Protein AF-A0A8S3K8H7-F1 (afdb_monomer)

Radius of gyration: 20.05 Å; Cα contacts (8 Å, |Δi|>4): 184; chains: 1; bounding box: 38×60×52 Å

Solvent-accessible surface area (backbone atoms only — not comparable to full-atom values): 9088 Å² total; per-residue (Å²): 144,65,73,69,67,63,49,56,52,50,54,51,53,50,53,49,53,54,49,52,50,54,52,52,62,71,64,54,84,55,54,82,46,14,46,51,23,46,69,62,49,38,53,50,51,27,68,75,68,73,47,83,70,39,85,84,47,22,41,79,43,45,68,61,54,65,68,51,78,27,66,84,44,58,74,55,45,56,36,58,87,76,27,78,61,26,45,52,53,49,32,67,32,56,28,37,42,36,38,38,69,45,51,66,70,36,54,86,43,74,90,50,72,61,20,55,54,52,42,49,54,38,38,42,26,44,66,74,68,62,29,60,66,54,27,42,49,53,41,51,52,60,51,71,69,33,64,62,49,60,72,32,42,84,38,82,68,29,36,47,42,69,70,32,104

pLDDT: mean 73.66, std 14.07, range [46.38, 94.25]

Mean predicted aligned error: 11.42 Å

Secondary structure (DSSP, 8-state):
--HHHHHHHHHHHHHHHHHHHHHHHHHSPPPTTBGGGHHHHHHHHHHHHSS--STTTEEEE-SS-HHHHTTTS-HHHHSTTTSHHHHHHHHHSB-EEEEHHHHHHSTTSSS-HHHHHHHHHHHHHHHTS--HHHHHHHHHHHHHT-HHHHHHTTSHHHHHHHH--

Sequence (165 aa):
MIAGRQKEKRDLENDEVTKDENKKRNARPKKEGTYGNKYGEKRRLEQEHGITVSGQTHEFEHPIPWATLTADADPALKIRRKSGVGEELEAISPAYAETKSSHKEHSGTGPSARVVQYRKELEVALKEDKSPGNAFQISLVEYAQKPNFIDTAHTPVGRVASDSY

Structure (mmCIF, N/CA/C/O backbone):
data_AF-A0A8S3K8H7-F1
#
_entry.id   AF-A0A8S3K8H7-F1
#
loop_
_atom_site.group_PDB
_atom_site.id
_atom_site.type_symbol
_atom_site.label_atom_id
_atom_site.label_alt_id
_atom_site.label_comp_id
_atom_site.label_asym_id
_atom_site.label_entity_id
_atom_site.label_seq_id
_atom_site.pdbx_PDB_ins_code
_atom_site.Cartn_x
_atom_site.Cartn_y
_atom_site.Cartn_z
_atom_site.occupancy
_atom_site.B_iso_or_equiv
_atom_site.auth_seq_id
_atom_site.auth_comp_id
_atom_site.auth_asym_id
_atom_site.auth_atom_id
_atom_site.pdbx_PDB_model_num
ATOM 1 N N . MET A 1 1 ? 5.063 45.377 -35.570 1.00 49.22 1 MET A N 1
ATOM 2 C CA . MET A 1 1 ? 4.599 44.831 -34.272 1.00 49.22 1 MET A CA 1
ATOM 3 C C . MET A 1 1 ? 3.671 43.629 -34.501 1.00 49.22 1 MET A C 1
ATOM 5 O O . MET A 1 1 ? 2.462 43.792 -34.448 1.00 49.22 1 MET A O 1
ATOM 9 N N . ILE A 1 2 ? 4.194 42.438 -34.827 1.00 53.09 2 ILE A N 1
ATOM 10 C CA . ILE A 1 2 ? 3.353 41.243 -35.120 1.00 53.09 2 ILE A CA 1
ATOM 11 C C . ILE A 1 2 ? 3.771 40.010 -34.287 1.00 53.09 2 ILE A C 1
ATOM 13 O O . ILE A 1 2 ? 2.938 39.160 -33.987 1.00 53.09 2 ILE A O 1
ATOM 17 N N . ALA A 1 3 ? 5.016 39.949 -33.800 1.00 52.19 3 ALA A N 1
ATOM 18 C CA . ALA A 1 3 ? 5.550 38.779 -33.092 1.00 52.19 3 ALA A CA 1
ATOM 19 C C . ALA A 1 3 ? 4.928 38.501 -31.702 1.00 52.19 3 ALA A C 1
ATOM 21 O O . ALA A 1 3 ? 4.879 37.349 -31.282 1.00 52.19 3 ALA A O 1
ATOM 22 N N . GLY A 1 4 ? 4.415 39.520 -30.997 1.00 49.38 4 GLY A N 1
ATOM 23 C CA . GLY A 1 4 ? 3.831 39.345 -29.654 1.00 49.38 4 GLY A CA 1
ATOM 24 C C . GLY A 1 4 ? 2.502 38.577 -29.650 1.00 49.38 4 GLY A C 1
ATOM 25 O O . GLY A 1 4 ? 2.283 37.717 -28.805 1.00 49.38 4 GLY A O 1
ATOM 26 N N . ARG A 1 5 ? 1.654 38.804 -30.664 1.00 49.50 5 ARG A N 1
ATOM 27 C CA . ARG A 1 5 ? 0.283 38.260 -30.734 1.00 49.50 5 ARG A CA 1
ATOM 28 C C . ARG A 1 5 ? 0.219 36.761 -31.050 1.00 49.50 5 ARG A C 1
ATOM 30 O O . ARG A 1 5 ? -0.758 36.104 -30.710 1.00 49.50 5 ARG A O 1
ATOM 37 N N . GLN A 1 6 ? 1.242 36.215 -31.712 1.00 48.78 6 GLN A N 1
ATOM 38 C CA . GLN A 1 6 ? 1.337 34.779 -32.012 1.00 48.78 6 GLN A CA 1
ATOM 39 C C . GLN A 1 6 ? 1.915 33.957 -30.855 1.00 48.78 6 GLN A C 1
ATOM 41 O O . GLN A 1 6 ? 1.747 32.740 -30.834 1.00 48.78 6 GLN A O 1
ATOM 46 N N . LYS A 1 7 ? 2.633 34.583 -29.917 1.00 52.16 7 LYS A N 1
ATOM 47 C CA . LYS A 1 7 ? 3.124 33.899 -28.716 1.00 52.16 7 LYS A CA 1
ATOM 48 C C . LYS A 1 7 ? 1.989 33.739 -27.702 1.00 52.16 7 LYS A C 1
ATOM 50 O O . LYS A 1 7 ? 1.688 32.626 -27.306 1.00 52.16 7 LYS A O 1
ATOM 55 N N . GLU A 1 8 ? 1.256 34.822 -27.458 1.00 51.94 8 GLU A N 1
ATOM 56 C CA . GLU A 1 8 ? 0.110 34.863 -26.541 1.00 51.94 8 GLU A CA 1
ATOM 57 C C . GLU A 1 8 ? -1.011 33.880 -26.927 1.00 51.94 8 GLU A C 1
ATOM 59 O O . GLU A 1 8 ? -1.554 33.191 -26.071 1.00 51.94 8 GLU A O 1
ATOM 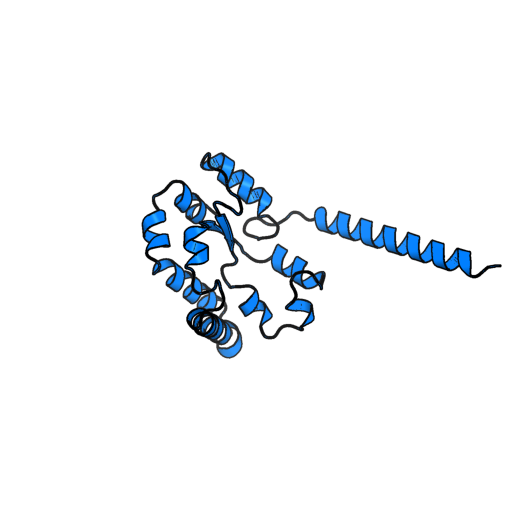64 N N . LYS A 1 9 ? -1.314 33.740 -28.228 1.00 56.09 9 LYS A N 1
ATOM 65 C CA . LYS A 1 9 ? -2.282 32.736 -28.703 1.00 56.09 9 LYS A CA 1
ATOM 66 C C . LYS A 1 9 ? -1.812 31.295 -28.492 1.00 56.09 9 LYS A C 1
ATOM 68 O O . LYS A 1 9 ? -2.621 30.474 -28.092 1.00 56.09 9 LYS A O 1
ATOM 73 N N . ARG A 1 10 ? -0.529 30.995 -28.728 1.00 53.47 10 ARG A N 1
ATOM 74 C CA . ARG A 1 10 ? 0.028 29.645 -28.517 1.00 53.47 10 ARG A CA 1
ATOM 75 C C . ARG A 1 10 ? 0.077 29.270 -27.039 1.00 53.47 10 ARG A C 1
ATOM 77 O O . ARG A 1 10 ? -0.164 28.118 -26.705 1.00 53.47 10 ARG A O 1
ATOM 84 N N . ASP A 1 11 ? 0.368 30.232 -26.170 1.00 50.31 11 ASP A N 1
ATOM 85 C CA . ASP A 1 11 ? 0.415 30.003 -24.726 1.00 50.31 11 ASP A CA 1
ATOM 86 C C . ASP A 1 11 ? -1.001 29.747 -24.166 1.00 50.31 11 ASP A C 1
ATOM 88 O O . ASP A 1 11 ? -1.189 28.816 -23.388 1.00 50.31 11 ASP A O 1
ATOM 92 N N . LEU A 1 12 ? -2.019 30.476 -24.646 1.00 52.06 12 LEU A N 1
ATOM 93 C CA . LEU A 1 12 ? -3.429 30.247 -24.289 1.00 52.06 12 LEU A CA 1
ATOM 94 C C . LEU A 1 12 ? -3.982 28.916 -24.827 1.00 52.06 12 LEU A C 1
ATOM 96 O O . LEU A 1 12 ? -4.714 28.223 -24.126 1.00 52.06 12 LEU A O 1
ATOM 100 N N . GLU A 1 13 ? -3.619 28.545 -26.055 1.00 50.56 13 GLU A N 1
ATOM 101 C CA . GLU A 1 13 ? -4.054 27.295 -26.691 1.00 50.56 13 GLU A CA 1
ATOM 102 C C . GLU A 1 13 ? -3.412 26.071 -26.006 1.00 50.56 13 GLU A C 1
ATOM 104 O O . GLU A 1 13 ? -4.083 25.070 -25.764 1.00 50.56 13 GLU A O 1
ATOM 109 N N . ASN A 1 14 ? -2.149 26.175 -25.572 1.00 49.62 14 ASN A N 1
ATOM 110 C CA . ASN A 1 14 ? -1.488 25.145 -24.759 1.00 49.62 14 ASN A CA 1
ATOM 111 C C . ASN A 1 14 ? -2.093 25.017 -23.345 1.00 49.62 14 ASN A C 1
ATOM 113 O O . ASN A 1 14 ? -2.203 23.904 -22.822 1.00 49.62 14 ASN A O 1
ATOM 117 N N . ASP A 1 15 ? -2.513 26.127 -22.731 1.00 50.47 15 ASP A N 1
ATOM 118 C CA . ASP A 1 15 ? -3.181 26.136 -21.421 1.00 50.47 15 ASP A CA 1
ATOM 119 C C . ASP A 1 15 ? -4.594 25.528 -21.471 1.00 50.47 15 ASP A C 1
ATOM 121 O O . ASP A 1 15 ? -5.029 24.876 -20.518 1.00 50.47 15 ASP A O 1
ATOM 125 N N . GLU A 1 16 ? -5.335 25.717 -22.565 1.00 51.22 16 GLU A N 1
ATOM 126 C CA . GLU A 1 16 ? -6.651 25.091 -22.741 1.00 51.22 16 GLU A CA 1
ATOM 127 C C . GLU A 1 16 ? -6.540 23.592 -23.035 1.00 51.22 16 GLU A C 1
ATOM 129 O O . GLU A 1 16 ? -7.250 22.801 -22.409 1.00 51.22 16 GLU A O 1
ATOM 134 N N . VAL A 1 17 ? -5.601 23.175 -23.893 1.00 53.38 17 VAL A N 1
ATOM 135 C CA . VAL A 1 17 ? -5.356 21.752 -24.192 1.00 53.38 17 VAL A CA 1
ATOM 136 C C . VAL A 1 17 ? -4.945 20.983 -22.929 1.00 53.38 17 VAL A C 1
ATOM 138 O O . VAL A 1 17 ? -5.496 19.917 -22.646 1.00 53.38 17 VAL A O 1
ATOM 141 N N . THR A 1 18 ? -4.051 21.540 -22.107 1.00 54.78 18 THR A N 1
ATOM 142 C CA . THR A 1 18 ? -3.623 20.902 -20.846 1.00 54.78 18 THR A CA 1
ATOM 143 C C . THR A 1 18 ? -4.730 20.849 -19.788 1.00 54.78 18 THR A C 1
ATOM 145 O O . THR A 1 18 ? -4.816 19.876 -19.030 1.00 54.78 18 THR A O 1
ATOM 148 N N . LYS A 1 19 ? -5.625 21.845 -19.734 1.00 51.38 19 LYS A N 1
ATOM 149 C CA . LYS A 1 19 ? -6.803 21.815 -18.848 1.00 51.38 19 LYS A CA 1
ATOM 150 C C . LYS A 1 19 ? -7.810 20.751 -19.265 1.00 51.38 19 LYS A C 1
ATOM 152 O O . LYS A 1 19 ? -8.321 20.042 -18.397 1.00 51.38 19 LYS A O 1
ATOM 157 N N . ASP A 1 20 ? -8.082 20.615 -20.558 1.00 52.12 20 ASP A N 1
ATOM 158 C CA . ASP A 1 20 ? -9.066 19.656 -21.063 1.00 52.12 20 ASP A CA 1
ATOM 159 C C . ASP A 1 20 ? -8.566 18.206 -20.971 1.00 52.12 20 ASP A C 1
ATOM 161 O O . ASP A 1 20 ? -9.338 17.302 -20.636 1.00 52.12 20 ASP A O 1
ATOM 165 N N . GLU A 1 21 ? -7.264 17.966 -21.153 1.00 51.50 21 GLU A N 1
ATOM 166 C CA . GLU A 1 21 ? -6.654 16.662 -20.869 1.00 51.50 21 GLU A CA 1
ATOM 167 C C . GLU A 1 21 ? -6.699 16.308 -19.379 1.00 51.50 21 GLU A C 1
ATOM 169 O O . GLU A 1 21 ? -7.085 15.190 -19.030 1.00 51.50 21 GLU A O 1
ATOM 174 N N . ASN A 1 22 ? -6.404 17.254 -18.482 1.00 49.97 22 ASN A N 1
ATOM 175 C CA . ASN A 1 22 ? -6.552 17.040 -17.038 1.00 49.97 22 ASN A CA 1
ATOM 176 C C . ASN A 1 22 ? -8.010 16.778 -16.634 1.00 49.97 22 ASN A C 1
ATOM 178 O O . ASN A 1 22 ? -8.290 15.930 -15.781 1.00 49.97 22 ASN A O 1
ATOM 182 N N . LYS A 1 23 ? -8.965 17.455 -17.277 1.00 46.38 23 LYS A N 1
ATOM 183 C CA . LYS A 1 23 ? -10.399 17.243 -17.060 1.00 46.38 23 LYS A CA 1
ATOM 184 C C . LYS A 1 23 ? -10.847 15.864 -17.558 1.00 46.38 23 LYS A C 1
ATOM 186 O O . LYS A 1 23 ? -11.590 15.183 -16.854 1.00 46.38 23 LYS A O 1
ATOM 191 N N . LYS A 1 24 ? -10.340 15.402 -18.707 1.00 50.22 24 LYS A N 1
ATOM 192 C CA . LYS A 1 24 ? -10.576 14.045 -19.239 1.00 50.22 24 LYS A CA 1
ATOM 193 C C . LYS A 1 24 ? -9.903 12.947 -18.407 1.00 50.22 24 LYS A C 1
ATOM 195 O O . LYS A 1 24 ? -10.512 11.898 -18.212 1.00 50.22 24 LYS A O 1
ATOM 200 N N . ARG A 1 25 ? -8.699 13.176 -17.866 1.00 51.38 25 ARG A N 1
ATOM 201 C CA . ARG A 1 25 ? -8.033 12.269 -16.906 1.00 51.38 25 ARG A CA 1
ATOM 202 C C . ARG A 1 25 ? -8.864 12.090 -15.635 1.00 51.38 25 ARG A C 1
ATOM 204 O O . ARG A 1 25 ? -9.061 10.963 -15.193 1.00 51.38 25 ARG A O 1
ATOM 211 N N . ASN A 1 26 ? -9.429 13.178 -15.108 1.00 50.59 26 ASN A N 1
ATOM 212 C CA . ASN A 1 26 ? -10.328 13.143 -13.950 1.00 50.59 26 ASN A CA 1
ATOM 213 C C . ASN A 1 26 ? -11.708 12.524 -14.241 1.00 50.59 26 ASN A C 1
ATOM 215 O O . ASN A 1 26 ? -12.403 12.142 -13.302 1.00 50.59 26 ASN A O 1
ATOM 219 N N . ALA A 1 27 ? -12.103 12.414 -15.513 1.00 49.28 27 ALA A N 1
ATOM 220 C CA . ALA A 1 27 ? -13.387 11.854 -15.932 1.00 49.28 27 ALA A CA 1
ATOM 221 C C . ALA A 1 27 ? -13.362 10.335 -16.185 1.00 49.28 27 ALA A C 1
ATOM 223 O O . ALA A 1 27 ? -14.426 9.731 -16.319 1.00 49.28 27 ALA A O 1
ATOM 224 N N . ARG A 1 28 ? -12.184 9.693 -16.264 1.00 56.41 28 ARG A N 1
ATOM 225 C CA . ARG A 1 28 ? -12.117 8.230 -16.410 1.00 56.41 28 ARG A CA 1
ATOM 226 C C . ARG A 1 28 ? -12.591 7.565 -15.110 1.00 56.41 28 ARG A C 1
ATOM 228 O O . ARG A 1 28 ? -12.061 7.899 -14.047 1.00 56.41 28 ARG A O 1
ATOM 235 N N . PRO A 1 29 ? -13.547 6.616 -15.168 1.00 56.88 29 PRO A N 1
ATOM 236 C CA . PRO A 1 29 ? -13.937 5.847 -13.997 1.00 56.88 29 PRO A CA 1
ATOM 237 C C . PRO A 1 29 ? -12.706 5.129 -13.446 1.00 56.88 29 PRO A C 1
ATOM 239 O O . PRO A 1 29 ? -12.033 4.380 -14.156 1.00 56.88 29 PRO A O 1
ATOM 242 N N . LYS A 1 30 ? -12.384 5.397 -12.184 1.00 76.50 30 LYS A N 1
ATOM 243 C CA . LYS A 1 30 ? -11.281 4.743 -11.486 1.00 76.50 30 LYS A CA 1
ATOM 244 C C . LYS A 1 30 ? -11.752 3.355 -11.072 1.00 76.50 30 LYS A C 1
ATOM 246 O O . LYS A 1 30 ? -12.763 3.235 -10.387 1.00 76.50 30 LYS A O 1
ATOM 251 N N . LYS A 1 31 ? -11.049 2.323 -11.537 1.00 84.94 31 LYS A N 1
ATOM 252 C CA . LYS A 1 31 ? -11.405 0.924 -11.293 1.00 84.94 31 LYS A CA 1
ATOM 253 C C . LYS A 1 31 ? -11.312 0.607 -9.793 1.00 84.94 31 LYS A C 1
ATOM 255 O O . LYS A 1 31 ? -10.406 1.077 -9.111 1.00 84.94 31 LYS A O 1
ATOM 260 N N . GLU A 1 32 ? -12.258 -0.166 -9.272 1.00 88.12 32 GLU A N 1
ATOM 261 C CA . GLU A 1 32 ? -12.174 -0.725 -7.915 1.00 88.12 32 GLU A CA 1
ATOM 262 C C . GLU A 1 32 ? -10.916 -1.591 -7.756 1.00 88.12 32 GLU A C 1
ATOM 264 O O . GLU A 1 32 ? -10.415 -2.155 -8.733 1.00 88.12 32 GLU A O 1
ATOM 269 N N . GLY A 1 33 ? -10.361 -1.628 -6.545 1.00 85.25 33 GLY A N 1
ATOM 270 C CA . GLY A 1 33 ? -9.095 -2.306 -6.264 1.00 85.25 33 GLY A CA 1
ATOM 271 C C . GLY A 1 33 ? -7.836 -1.535 -6.662 1.00 85.25 33 GLY A C 1
ATOM 272 O O . GLY A 1 33 ? -6.739 -2.016 -6.398 1.00 85.25 33 GLY A O 1
ATOM 273 N N . THR A 1 34 ? -7.937 -0.362 -7.305 1.00 89.62 34 THR A N 1
ATOM 274 C CA . THR A 1 34 ? -6.754 0.415 -7.720 1.00 89.62 34 THR A CA 1
ATOM 275 C C . THR A 1 34 ? -6.532 1.665 -6.880 1.00 89.62 34 THR A C 1
ATOM 277 O O . THR A 1 34 ? -7.469 2.299 -6.385 1.00 89.62 34 THR A O 1
ATOM 280 N N . TYR A 1 35 ? -5.273 2.100 -6.799 1.00 88.31 35 TYR A N 1
ATOM 281 C CA . TYR A 1 35 ? -4.883 3.309 -6.069 1.00 88.31 35 TYR A CA 1
ATOM 282 C C . TYR A 1 35 ? -5.604 4.567 -6.569 1.00 88.31 35 TYR A C 1
ATOM 284 O O . TYR A 1 35 ? -5.929 5.472 -5.796 1.00 88.31 35 TYR A O 1
ATOM 292 N N . GLY A 1 36 ? -5.920 4.624 -7.866 1.00 87.75 36 GLY A N 1
ATOM 293 C CA . GLY A 1 36 ? -6.710 5.697 -8.458 1.00 87.75 36 GLY A CA 1
ATOM 294 C C . GLY A 1 36 ? -8.057 5.880 -7.755 1.00 87.75 36 GLY A C 1
ATOM 295 O O . GLY A 1 36 ? -8.480 7.026 -7.568 1.00 87.75 36 GLY A O 1
ATOM 296 N N . ASN A 1 37 ? -8.685 4.787 -7.306 1.00 90.81 37 ASN A N 1
ATOM 297 C CA . ASN A 1 37 ? -9.962 4.770 -6.590 1.00 90.81 37 ASN A CA 1
ATOM 298 C C . ASN A 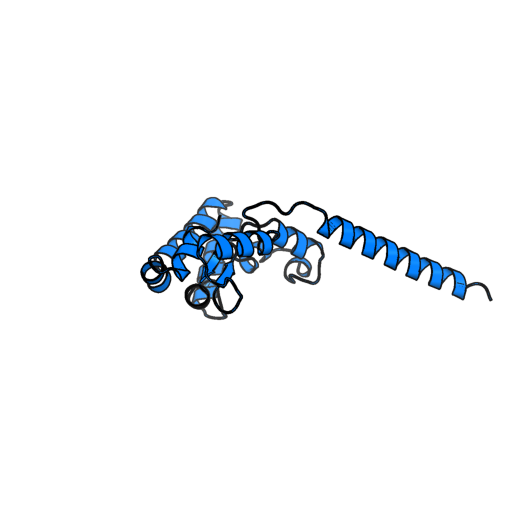1 37 ? -9.826 4.800 -5.051 1.00 90.81 37 ASN A C 1
ATOM 300 O O . ASN A 1 37 ? -10.810 4.598 -4.339 1.00 90.81 37 ASN A O 1
ATOM 304 N N . LYS A 1 38 ? -8.647 5.113 -4.496 1.00 90.62 38 LYS A N 1
ATOM 305 C CA . LYS A 1 38 ? -8.434 5.135 -3.033 1.00 90.62 38 LYS A CA 1
ATOM 306 C C . LYS A 1 38 ? -9.430 6.003 -2.260 1.00 90.62 38 LYS A C 1
ATOM 308 O O . LYS A 1 38 ? -9.794 5.689 -1.138 1.00 90.62 38 LYS A O 1
ATOM 313 N N . TYR A 1 39 ? -9.906 7.104 -2.848 1.00 91.19 39 TYR A N 1
ATOM 314 C CA . TYR A 1 39 ? -10.894 7.973 -2.198 1.00 91.19 39 TYR A CA 1
ATOM 315 C C . TYR A 1 39 ? -12.310 7.390 -2.214 1.00 91.19 39 TYR A C 1
ATOM 317 O O . TYR A 1 39 ? -13.079 7.656 -1.294 1.00 91.19 39 TYR A O 1
ATOM 325 N N . GLY A 1 40 ? -12.673 6.636 -3.257 1.00 90.94 40 GLY A N 1
ATOM 326 C CA . GLY A 1 40 ? -13.940 5.906 -3.291 1.00 90.94 40 GLY A CA 1
ATOM 327 C C . GLY A 1 40 ? -13.946 4.816 -2.231 1.00 90.94 40 GLY A C 1
ATOM 328 O O . GLY A 1 40 ? -14.866 4.753 -1.424 1.00 90.94 40 GLY A O 1
ATOM 329 N N . GLU A 1 41 ? -12.852 4.069 -2.164 1.00 92.88 41 GLU A N 1
ATOM 330 C CA . GLU A 1 41 ? -12.667 3.015 -1.174 1.00 92.88 41 GLU A CA 1
ATOM 331 C C . GLU A 1 41 ? -12.632 3.512 0.249 1.00 92.88 41 GLU A C 1
ATOM 333 O O . GLU A 1 41 ? -13.334 2.989 1.102 1.00 92.88 41 GLU A O 1
ATOM 338 N N . LYS A 1 42 ? -11.855 4.568 0.495 1.00 93.62 42 LYS A N 1
ATOM 339 C CA . LYS A 1 42 ? -11.838 5.250 1.778 1.00 93.62 42 LYS A CA 1
ATOM 340 C C . LYS A 1 42 ? -13.272 5.498 2.253 1.00 93.62 42 LYS A C 1
ATOM 342 O O . LYS A 1 42 ? -13.604 5.131 3.369 1.00 93.62 42 LYS A O 1
ATOM 347 N N . ARG A 1 43 ? -14.128 6.080 1.404 1.00 93.62 43 ARG A N 1
ATOM 348 C CA . ARG A 1 43 ? -15.524 6.360 1.775 1.00 93.62 43 ARG A CA 1
ATOM 349 C C . ARG A 1 43 ? -16.317 5.090 2.073 1.00 93.62 43 ARG A C 1
ATOM 351 O O . ARG A 1 43 ? -17.090 5.108 3.022 1.00 93.62 43 ARG A O 1
ATOM 358 N N . ARG A 1 44 ? -16.135 4.020 1.293 1.00 94.25 44 ARG A N 1
ATOM 359 C CA . ARG A 1 44 ? -16.790 2.729 1.546 1.00 94.25 44 ARG A CA 1
ATOM 360 C C . ARG A 1 44 ? -16.372 2.162 2.905 1.00 94.25 44 ARG A C 1
ATOM 362 O O . ARG A 1 44 ? -17.237 1.888 3.724 1.00 94.25 44 ARG A O 1
ATOM 369 N N . LEU A 1 45 ? -15.068 2.079 3.171 1.00 93.31 45 LEU A N 1
ATOM 370 C CA . LEU A 1 45 ? -14.513 1.569 4.429 1.00 93.31 45 LEU A CA 1
ATOM 371 C C . LEU A 1 45 ? -14.954 2.415 5.636 1.00 93.31 45 LEU A C 1
ATOM 373 O O . LEU A 1 45 ? -15.318 1.875 6.678 1.00 93.31 45 LEU A O 1
ATOM 377 N N . GLU A 1 46 ? -14.978 3.745 5.497 1.00 93.75 46 GLU A N 1
ATOM 378 C CA . GLU A 1 46 ? -15.479 4.642 6.548 1.00 93.75 46 GLU A CA 1
ATOM 379 C C . GLU A 1 46 ? -16.972 4.404 6.838 1.00 93.75 46 GLU A C 1
ATOM 381 O O . GLU A 1 46 ? -17.376 4.406 8.001 1.00 93.75 46 GLU A O 1
ATOM 386 N N . GLN A 1 47 ? -17.789 4.170 5.804 1.00 93.19 47 GLN A N 1
ATOM 387 C CA . GLN A 1 47 ? -19.221 3.873 5.946 1.00 93.19 47 GLN A CA 1
ATOM 388 C C . GLN A 1 47 ? -19.476 2.498 6.569 1.00 93.19 47 GLN A C 1
ATOM 390 O O . GLN A 1 47 ? -20.357 2.366 7.414 1.00 93.19 47 GLN A O 1
ATOM 395 N N . GLU A 1 48 ? -18.713 1.491 6.159 1.00 93.19 48 GLU A N 1
ATOM 396 C CA . GLU A 1 48 ? -18.894 0.102 6.578 1.00 93.19 48 GLU A CA 1
ATOM 397 C C . GLU A 1 48 ? -18.442 -0.138 8.022 1.00 93.19 48 GLU A C 1
ATOM 399 O O . GLU A 1 48 ? -19.118 -0.828 8.786 1.00 93.19 48 GLU A O 1
ATOM 404 N N . HIS A 1 49 ? -17.331 0.479 8.430 1.00 90.00 49 HIS A N 1
ATOM 405 C CA . HIS A 1 49 ? -16.744 0.254 9.753 1.00 90.00 49 HIS A CA 1
ATOM 406 C C . HIS A 1 49 ? -17.030 1.369 10.760 1.00 90.00 49 HIS A C 1
ATOM 408 O O . HIS A 1 49 ? -16.758 1.195 11.949 1.00 90.00 49 HIS A O 1
ATOM 414 N N . GLY A 1 50 ? -17.551 2.517 10.315 1.00 90.75 50 GLY A N 1
ATOM 415 C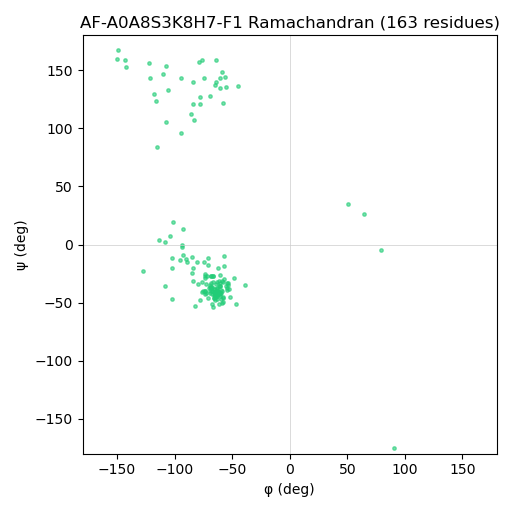 CA . GLY A 1 50 ? -17.810 3.666 11.184 1.00 90.75 50 GLY A CA 1
ATOM 416 C C . GLY A 1 50 ? -16.541 4.275 11.791 1.00 90.75 50 GLY A C 1
ATOM 417 O O . GLY A 1 50 ? -16.601 4.865 12.870 1.00 90.75 50 GLY A O 1
ATOM 418 N N . ILE A 1 51 ? -15.386 4.122 11.134 1.00 89.25 51 ILE A N 1
ATOM 419 C CA . ILE A 1 51 ? -14.100 4.677 11.580 1.00 89.25 51 ILE A CA 1
ATOM 420 C C . ILE A 1 51 ? -13.498 5.594 10.523 1.00 89.25 51 ILE A C 1
ATOM 422 O O . ILE A 1 51 ? -13.760 5.430 9.342 1.00 89.25 51 ILE A O 1
ATOM 426 N N . THR A 1 52 ? -12.631 6.519 10.934 1.00 91.56 52 THR A N 1
ATOM 427 C CA . THR A 1 52 ? -11.915 7.407 10.008 1.00 91.56 52 THR A CA 1
ATOM 428 C C . THR A 1 52 ? -10.748 6.692 9.324 1.00 91.56 52 THR A C 1
ATOM 430 O O . THR A 1 52 ? -9.824 6.210 9.988 1.00 91.56 52 THR A O 1
ATOM 433 N N . VAL A 1 53 ? -10.705 6.744 7.991 1.00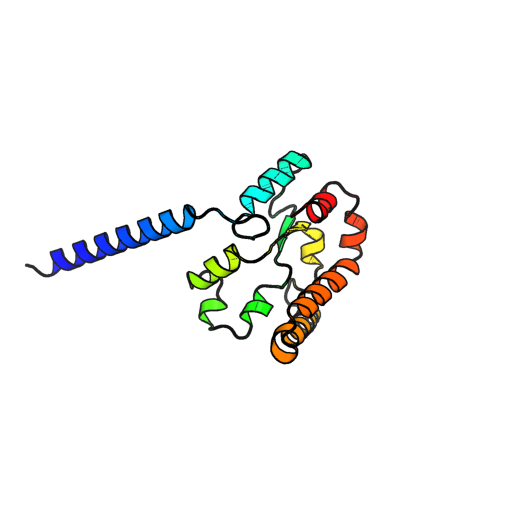 91.12 53 VAL A N 1
ATOM 434 C CA . VAL A 1 53 ? -9.602 6.231 7.166 1.00 91.12 53 VAL A CA 1
ATOM 435 C C . VAL A 1 53 ? -8.818 7.422 6.607 1.00 91.12 53 VAL A C 1
ATOM 437 O O . VAL A 1 53 ? -9.264 8.166 5.733 1.00 91.12 53 VAL A O 1
ATOM 440 N N . SER A 1 54 ? -7.632 7.681 7.149 1.00 90.31 54 SER A N 1
ATOM 441 C CA . SER A 1 54 ? -6.797 8.838 6.790 1.00 90.31 54 SER A CA 1
ATOM 442 C C . SER A 1 54 ? -5.320 8.506 6.944 1.00 90.31 54 SER A C 1
ATOM 444 O O . SER A 1 54 ? -5.021 7.563 7.654 1.00 90.31 54 SER A O 1
ATOM 446 N N . GLY A 1 55 ? -4.399 9.329 6.429 1.00 85.88 55 GLY A N 1
ATOM 447 C CA . GLY A 1 55 ? -2.946 9.127 6.612 1.00 85.88 55 GLY A CA 1
ATOM 448 C C . GLY A 1 55 ? -2.459 9.052 8.073 1.00 85.88 55 GLY A C 1
ATOM 449 O O . GLY A 1 55 ? -1.303 8.719 8.333 1.00 85.88 55 GLY A O 1
ATOM 450 N N . GLN A 1 56 ? -3.320 9.376 9.045 1.00 87.00 56 GLN A N 1
ATOM 451 C CA . GLN A 1 56 ? -3.050 9.177 10.471 1.00 87.00 56 GLN A CA 1
ATOM 452 C C . GLN A 1 56 ? -3.378 7.754 10.944 1.00 87.00 56 GLN A C 1
ATOM 454 O O . GLN A 1 56 ? -2.726 7.258 11.859 1.00 87.00 56 GLN A O 1
ATOM 459 N N . THR A 1 57 ? -4.370 7.105 10.332 1.00 87.88 57 THR A N 1
ATOM 460 C CA . THR A 1 57 ? -4.878 5.782 10.724 1.00 87.88 57 THR A CA 1
ATOM 461 C C . THR A 1 57 ? -4.495 4.687 9.734 1.00 87.88 57 THR A C 1
ATOM 463 O O . THR A 1 57 ? -4.180 3.582 10.163 1.00 87.88 57 THR A O 1
ATOM 466 N N . HIS A 1 58 ? -4.463 4.999 8.439 1.00 91.38 58 HIS A N 1
ATOM 467 C CA . HIS A 1 58 ? -4.205 4.075 7.343 1.00 91.38 58 HIS A CA 1
ATOM 468 C C . HIS A 1 58 ? -3.365 4.717 6.232 1.00 91.38 58 HIS A C 1
ATOM 470 O O . HIS A 1 58 ? -3.435 5.922 5.995 1.00 91.38 58 HIS A O 1
ATOM 476 N N . GLU A 1 59 ? -2.615 3.900 5.507 1.00 90.56 59 GLU A N 1
ATOM 477 C CA . GLU A 1 59 ? -1.973 4.259 4.244 1.00 90.56 59 GLU A CA 1
ATOM 478 C C . GLU A 1 59 ? -2.464 3.329 3.143 1.00 90.56 59 GLU A C 1
ATOM 480 O O . GLU A 1 59 ? -2.703 2.151 3.380 1.00 90.56 59 GLU A O 1
ATOM 485 N N . PHE A 1 60 ? -2.629 3.863 1.935 1.00 89.38 60 PHE A N 1
ATOM 486 C CA . PHE A 1 60 ? -2.930 3.023 0.781 1.00 89.38 60 PHE A CA 1
ATOM 487 C C . PHE A 1 60 ? -1.619 2.509 0.209 1.00 89.38 60 PHE A C 1
ATOM 489 O O . PHE A 1 60 ? -0.842 3.304 -0.324 1.00 89.38 60 PHE A O 1
ATOM 496 N N . GLU A 1 61 ? -1.392 1.207 0.328 1.00 85.12 61 GLU A N 1
ATOM 497 C CA . GLU A 1 61 ? -0.153 0.562 -0.088 1.00 85.12 61 GLU A CA 1
ATOM 498 C C . GLU A 1 61 ? -0.389 -0.317 -1.313 1.00 85.12 61 GLU A C 1
ATOM 500 O O . GLU A 1 61 ? -1.466 -0.883 -1.509 1.00 85.12 61 GLU A O 1
ATOM 505 N N . HIS A 1 62 ? 0.623 -0.400 -2.171 1.00 85.56 62 HIS A N 1
ATOM 506 C CA . HIS A 1 62 ? 0.617 -1.331 -3.290 1.00 85.56 62 HIS A CA 1
ATOM 507 C C . HIS A 1 62 ? 1.107 -2.702 -2.817 1.00 85.56 62 HIS A C 1
ATOM 509 O O . HIS A 1 62 ? 2.123 -2.760 -2.127 1.00 85.56 62 HIS A O 1
ATOM 515 N N . PRO A 1 63 ? 0.501 -3.816 -3.265 1.00 82.19 63 PRO A N 1
ATOM 516 C CA . PRO A 1 63 ? 0.991 -5.149 -2.911 1.00 82.19 63 PRO A CA 1
ATOM 517 C C . PRO A 1 63 ? 2.450 -5.404 -3.308 1.00 82.19 63 PRO A C 1
ATOM 519 O O . PRO A 1 63 ? 3.159 -6.173 -2.664 1.00 82.19 63 PRO A O 1
ATOM 522 N N . ILE A 1 64 ? 2.909 -4.752 -4.377 1.00 77.44 64 ILE A N 1
ATOM 523 C CA . ILE A 1 64 ? 4.320 -4.691 -4.748 1.00 77.44 64 ILE A CA 1
ATOM 524 C C . ILE A 1 64 ? 4.749 -3.224 -4.651 1.00 77.44 64 ILE A C 1
ATOM 526 O O . ILE A 1 64 ? 4.152 -2.384 -5.332 1.00 77.44 64 ILE A O 1
ATOM 530 N N . PRO A 1 65 ? 5.787 -2.889 -3.862 1.00 75.94 65 PRO A N 1
ATOM 531 C CA . PRO A 1 65 ? 6.228 -1.514 -3.704 1.00 75.94 65 PRO A CA 1
ATOM 532 C C . PRO A 1 65 ? 6.556 -0.851 -5.044 1.00 75.94 65 PRO A C 1
ATOM 534 O O . PRO A 1 65 ? 7.291 -1.392 -5.872 1.00 75.94 65 PRO A O 1
ATOM 537 N N . TRP A 1 66 ? 6.092 0.387 -5.223 1.00 73.94 66 TRP A N 1
ATOM 538 C CA . TRP A 1 66 ? 6.361 1.186 -6.425 1.00 73.94 66 TRP A CA 1
ATOM 539 C C . TRP A 1 66 ? 7.856 1.284 -6.764 1.00 73.94 66 TRP A C 1
ATOM 541 O O . TRP A 1 66 ? 8.243 1.248 -7.930 1.00 73.94 66 TRP A O 1
ATOM 551 N N . ALA A 1 67 ? 8.708 1.404 -5.741 1.00 72.31 67 ALA A N 1
ATOM 552 C CA . ALA A 1 67 ? 10.157 1.477 -5.913 1.00 72.31 67 ALA A CA 1
ATOM 553 C C . ALA A 1 67 ? 10.723 0.212 -6.578 1.00 72.31 67 ALA A C 1
ATOM 555 O O . ALA A 1 67 ? 11.625 0.319 -7.398 1.00 72.31 67 ALA A O 1
ATOM 556 N N . THR A 1 68 ? 10.159 -0.957 -6.264 1.00 72.50 68 THR A N 1
ATOM 557 C CA . THR A 1 68 ? 10.506 -2.235 -6.893 1.00 72.50 68 THR A CA 1
ATOM 558 C C . THR A 1 68 ? 9.991 -2.285 -8.333 1.00 72.50 68 THR A C 1
ATOM 560 O O . THR A 1 68 ? 10.749 -2.612 -9.241 1.00 72.50 68 THR A O 1
ATOM 563 N N . LEU A 1 69 ? 8.732 -1.890 -8.570 1.00 69.44 69 LEU A N 1
ATOM 564 C CA . LEU A 1 69 ? 8.139 -1.868 -9.918 1.00 69.44 69 LEU A CA 1
ATOM 565 C C . LEU A 1 69 ? 8.884 -0.931 -10.879 1.00 69.44 69 LEU A C 1
ATOM 567 O O . LEU A 1 69 ? 8.967 -1.194 -12.075 1.00 69.44 69 LEU A O 1
ATOM 571 N N . THR A 1 70 ? 9.434 0.165 -10.355 1.00 68.38 70 THR A N 1
ATOM 572 C CA . THR A 1 70 ? 10.115 1.202 -11.143 1.00 68.38 70 THR A CA 1
ATOM 573 C C . THR A 1 70 ? 11.639 1.152 -11.056 1.00 68.38 70 THR A C 1
ATOM 575 O O . THR A 1 70 ? 12.303 2.031 -11.604 1.00 68.38 70 THR A O 1
ATOM 578 N N . ALA A 1 71 ? 12.218 0.129 -10.418 1.00 67.06 71 ALA A N 1
ATOM 579 C CA . ALA A 1 71 ? 13.653 0.054 -10.134 1.00 67.06 71 ALA A CA 1
ATOM 580 C C . ALA A 1 71 ? 14.537 0.215 -11.388 1.00 67.06 71 ALA A C 1
ATOM 582 O O . ALA A 1 71 ? 15.525 0.952 -11.346 1.00 67.06 71 ALA A O 1
ATOM 583 N N . ASP A 1 72 ? 14.127 -0.366 -12.522 1.00 63.72 72 ASP A N 1
ATOM 584 C CA . ASP A 1 72 ? 14.834 -0.266 -13.815 1.00 63.72 72 ASP A CA 1
ATOM 585 C C . ASP A 1 72 ? 14.106 0.611 -14.836 1.00 63.72 72 ASP A C 1
ATOM 587 O O . ASP A 1 72 ? 14.550 0.750 -15.975 1.00 63.72 72 ASP A O 1
ATOM 591 N N . ALA A 1 73 ? 12.977 1.203 -14.446 1.00 62.81 73 ALA A N 1
ATOM 592 C CA . ALA A 1 73 ? 12.245 2.096 -15.323 1.00 62.81 73 ALA A CA 1
ATOM 593 C C . ALA A 1 73 ? 13.089 3.341 -15.632 1.00 62.81 73 ALA A C 1
ATOM 595 O O . ALA A 1 73 ? 14.003 3.695 -14.880 1.00 62.81 73 ALA A O 1
ATOM 596 N N . ASP A 1 74 ? 12.763 4.025 -16.729 1.00 61.09 74 ASP A N 1
ATOM 597 C CA . ASP A 1 74 ? 13.356 5.320 -17.062 1.00 61.09 74 ASP A CA 1
ATOM 598 C C . ASP A 1 74 ? 13.397 6.226 -15.807 1.00 61.09 74 ASP A C 1
ATOM 600 O O . ASP A 1 74 ? 12.418 6.258 -15.051 1.00 61.09 74 ASP A O 1
ATOM 604 N N . PRO A 1 75 ? 14.493 6.958 -15.532 1.00 60.06 75 PRO A N 1
ATOM 605 C CA . PRO A 1 75 ? 14.568 7.881 -14.398 1.00 60.06 75 PRO A CA 1
ATOM 606 C C . PRO A 1 75 ? 13.360 8.830 -14.269 1.00 60.06 75 PRO A C 1
ATOM 608 O O . PRO A 1 75 ? 12.991 9.201 -13.154 1.00 60.06 75 PRO A O 1
ATOM 611 N N . ALA A 1 76 ? 12.700 9.184 -15.376 1.00 53.91 76 ALA A N 1
ATOM 612 C CA . ALA A 1 76 ? 11.466 9.967 -15.394 1.00 53.91 76 ALA A CA 1
ATOM 613 C C . ALA A 1 76 ? 10.241 9.225 -14.815 1.00 53.91 76 ALA A C 1
ATOM 615 O O . ALA A 1 76 ? 9.332 9.871 -14.292 1.00 53.91 76 ALA A O 1
ATOM 616 N N . LEU A 1 77 ? 10.214 7.890 -14.868 1.00 54.44 77 LEU A N 1
ATOM 617 C CA . LEU A 1 77 ? 9.195 7.013 -14.267 1.00 54.44 77 LEU A CA 1
ATOM 618 C C . LEU A 1 77 ? 9.485 6.705 -12.790 1.00 54.44 77 LEU A C 1
ATOM 620 O O . LEU A 1 77 ? 8.562 6.453 -12.016 1.00 54.44 77 LEU A O 1
ATOM 624 N N .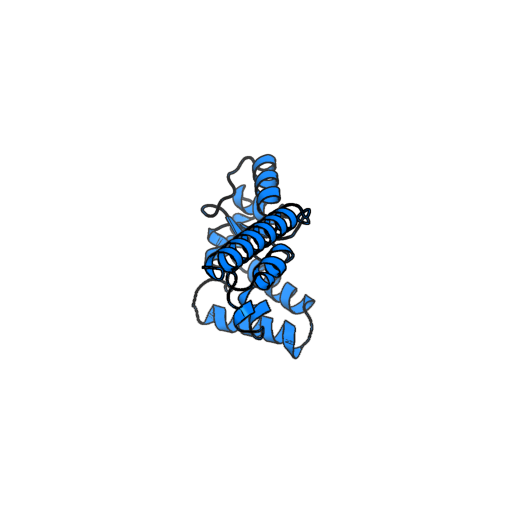 LYS A 1 78 ? 10.755 6.795 -12.366 1.00 55.50 78 LYS A N 1
ATO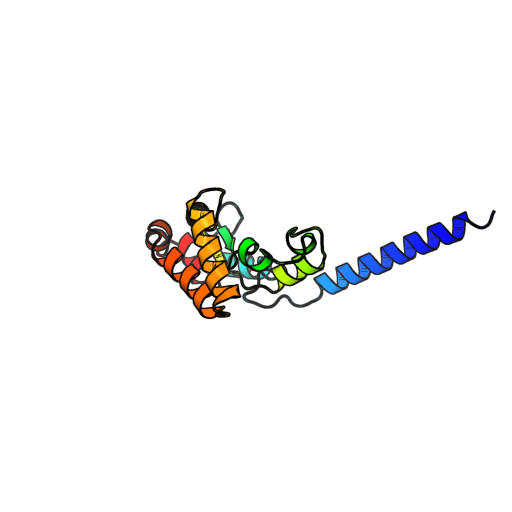M 625 C CA . LYS A 1 78 ? 11.152 6.679 -10.948 1.00 55.50 78 LYS A CA 1
ATOM 626 C C . LYS A 1 78 ? 10.626 7.839 -10.099 1.00 55.50 78 LYS A C 1
ATOM 628 O O . LYS A 1 78 ? 10.403 7.691 -8.898 1.00 55.50 78 LYS A O 1
ATOM 633 N N . ILE A 1 79 ? 10.408 9.005 -10.711 1.00 57.84 79 ILE A N 1
ATOM 634 C CA . ILE A 1 79 ? 9.890 10.192 -10.029 1.00 57.84 79 ILE A CA 1
ATOM 635 C C . ILE A 1 79 ? 8.367 10.242 -10.197 1.00 57.84 79 ILE A C 1
ATOM 637 O O . ILE A 1 79 ? 7.871 10.790 -11.182 1.00 57.84 79 ILE A O 1
ATOM 641 N N . ARG A 1 80 ? 7.636 9.737 -9.187 1.00 55.03 80 ARG A N 1
ATOM 642 C CA . ARG A 1 80 ? 6.154 9.618 -9.135 1.00 55.03 80 ARG A CA 1
ATOM 643 C C . ARG A 1 80 ? 5.367 10.791 -9.734 1.00 55.03 80 ARG A C 1
ATOM 645 O O . ARG A 1 80 ? 4.296 10.583 -10.279 1.00 55.03 80 ARG A O 1
ATOM 652 N N . ARG A 1 81 ? 5.867 12.024 -9.599 1.00 50.62 81 ARG A N 1
ATOM 653 C CA . ARG A 1 81 ? 5.147 13.261 -9.957 1.00 50.62 81 ARG A CA 1
ATOM 654 C C . ARG A 1 81 ? 5.742 14.054 -11.127 1.00 50.62 81 ARG A C 1
ATOM 656 O O . ARG A 1 81 ? 5.279 15.160 -11.378 1.00 50.62 81 ARG A O 1
ATOM 663 N N . LYS A 1 82 ? 6.792 13.564 -11.803 1.00 48.88 82 LYS A N 1
ATOM 664 C CA . LYS A 1 82 ? 7.448 14.316 -12.901 1.00 48.88 82 LYS A CA 1
ATOM 665 C C . LYS A 1 82 ? 7.073 13.846 -14.301 1.00 48.88 82 LYS A C 1
ATOM 667 O O . LYS A 1 82 ? 7.234 14.620 -15.239 1.00 48.88 82 LYS A O 1
ATOM 672 N N . SER A 1 83 ? 6.571 12.625 -14.450 1.00 54.75 83 SER A N 1
ATOM 673 C CA . SER A 1 83 ? 6.017 12.137 -15.710 1.00 54.75 83 SER A CA 1
ATOM 674 C C . SER A 1 83 ? 4.543 11.807 -15.503 1.00 54.75 83 SER A C 1
ATOM 676 O O . SER A 1 83 ? 4.193 11.079 -14.577 1.00 54.75 83 SER A O 1
ATOM 678 N N . GLY A 1 84 ? 3.663 12.321 -16.367 1.00 60.03 84 GLY A N 1
ATOM 679 C CA . GLY A 1 84 ? 2.237 11.970 -16.330 1.00 60.03 84 GLY A CA 1
ATOM 680 C C . GLY A 1 84 ? 1.985 10.461 -16.469 1.00 60.03 84 GLY A C 1
ATOM 681 O O . GLY A 1 84 ? 0.926 9.990 -16.079 1.00 60.03 84 GLY A O 1
ATOM 682 N N . VAL A 1 85 ? 2.976 9.711 -16.968 1.00 66.31 85 VAL A N 1
ATOM 683 C CA . VAL A 1 85 ? 2.970 8.248 -17.090 1.00 66.31 85 VAL A CA 1
ATOM 684 C C . VAL A 1 85 ? 3.117 7.555 -15.731 1.00 66.31 85 VAL A C 1
ATOM 686 O O . VAL A 1 85 ? 2.415 6.583 -15.475 1.00 66.31 85 VAL A O 1
ATOM 689 N N . GLY A 1 86 ? 3.989 8.044 -14.841 1.00 66.50 86 GLY A N 1
ATOM 690 C CA . GLY A 1 86 ? 4.148 7.466 -13.501 1.00 66.50 86 GLY A CA 1
ATOM 691 C C . GLY A 1 86 ? 2.864 7.573 -12.675 1.00 66.50 86 GLY A C 1
ATOM 692 O O . GLY A 1 86 ? 2.446 6.602 -12.054 1.00 66.50 86 GLY A O 1
ATOM 693 N N . GLU A 1 87 ? 2.194 8.724 -12.749 1.00 71.56 87 GLU A N 1
ATOM 694 C CA . GLU A 1 87 ? 0.900 8.952 -12.096 1.00 71.56 87 GLU A CA 1
ATOM 695 C C . GLU A 1 87 ? -0.215 8.066 -12.678 1.00 71.56 87 GLU A C 1
ATOM 697 O O . GLU A 1 87 ? -1.025 7.516 -11.934 1.00 71.56 87 GLU A O 1
ATOM 702 N N . GLU A 1 88 ? -0.249 7.881 -14.002 1.00 74.00 88 GLU A N 1
ATOM 703 C CA . GLU A 1 88 ? -1.210 6.983 -14.654 1.00 74.00 88 GLU A CA 1
ATOM 704 C C . GLU A 1 88 ? -1.012 5.524 -14.239 1.00 74.00 88 GLU A C 1
ATOM 706 O O . GLU A 1 88 ? -1.984 4.837 -13.919 1.00 74.00 88 GLU A O 1
ATOM 711 N N . LEU A 1 89 ? 0.238 5.061 -14.212 1.00 75.06 89 LEU A N 1
ATOM 712 C CA . LEU A 1 89 ? 0.593 3.708 -13.796 1.00 75.06 89 LEU A CA 1
ATOM 713 C C . LEU A 1 89 ? 0.272 3.471 -12.315 1.00 75.06 89 LEU A C 1
ATOM 715 O O . LEU A 1 89 ? -0.298 2.435 -11.975 1.00 75.06 89 LEU A O 1
ATOM 719 N 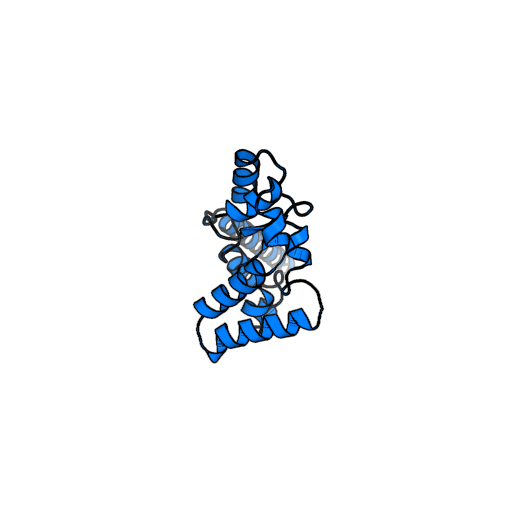N . GLU A 1 90 ? 0.568 4.432 -11.437 1.00 76.94 90 GLU A N 1
ATOM 720 C CA . GLU A 1 90 ? 0.176 4.371 -10.024 1.00 76.94 90 GLU A CA 1
ATOM 721 C C . GLU A 1 90 ? -1.353 4.277 -9.902 1.00 76.94 90 GLU A C 1
ATOM 723 O O . GLU A 1 90 ? -1.868 3.391 -9.224 1.00 76.94 90 GLU A O 1
ATOM 728 N N . ALA A 1 91 ? -2.099 5.112 -10.635 1.00 82.06 91 ALA A N 1
ATOM 729 C CA . ALA A 1 91 ? -3.559 5.154 -10.575 1.00 82.06 91 ALA A CA 1
ATOM 730 C C . ALA A 1 91 ? -4.251 3.837 -10.982 1.00 82.06 91 ALA A C 1
ATOM 732 O O . ALA A 1 91 ? -5.332 3.532 -10.464 1.00 82.06 91 ALA A O 1
ATOM 733 N N . ILE A 1 92 ? -3.662 3.055 -11.889 1.00 83.25 92 ILE A N 1
ATOM 734 C CA . ILE A 1 92 ? -4.202 1.750 -12.312 1.00 83.25 92 ILE A CA 1
ATOM 735 C C . ILE A 1 92 ? -3.643 0.569 -11.510 1.00 83.25 92 ILE A C 1
ATOM 737 O O . ILE A 1 92 ? -4.142 -0.546 -11.658 1.00 83.25 92 ILE A O 1
ATOM 741 N N . SER A 1 93 ? -2.625 0.793 -10.677 1.00 79.62 93 SER A N 1
ATOM 742 C CA . SER A 1 93 ? -1.991 -0.265 -9.893 1.00 79.62 93 SER A CA 1
ATOM 743 C C . SER A 1 93 ? -2.876 -0.693 -8.717 1.00 79.62 93 SER A C 1
ATOM 745 O O . SER A 1 93 ? -3.511 0.173 -8.100 1.00 79.62 93 SER A O 1
ATOM 747 N N . PRO A 1 94 ? -2.909 -1.997 -8.372 1.00 85.88 94 PRO A N 1
ATOM 748 C CA . PRO A 1 94 ? -3.624 -2.481 -7.197 1.00 85.88 94 PRO A CA 1
ATOM 749 C C . PRO A 1 94 ? -3.163 -1.784 -5.919 1.00 85.88 94 PRO A C 1
ATOM 751 O O . PRO A 1 94 ? -1.975 -1.481 -5.779 1.00 85.88 94 PRO A O 1
ATOM 754 N N . ALA A 1 95 ? -4.086 -1.531 -4.997 1.00 88.75 95 ALA A N 1
ATOM 755 C CA . ALA A 1 95 ? -3.776 -0.979 -3.685 1.00 88.75 95 ALA A CA 1
ATOM 756 C C . ALA A 1 95 ? -4.787 -1.452 -2.641 1.00 88.75 95 ALA A C 1
ATOM 758 O O . ALA A 1 95 ? -5.897 -1.815 -3.003 1.00 88.75 95 ALA A O 1
ATOM 759 N N . TYR A 1 96 ? -4.415 -1.388 -1.367 1.00 88.56 96 TYR A N 1
ATOM 760 C CA . TYR A 1 96 ? -5.289 -1.695 -0.232 1.00 88.56 96 TYR A CA 1
ATOM 761 C C . TYR A 1 96 ? -4.996 -0.743 0.933 1.00 88.56 96 TYR A C 1
ATOM 763 O O . TYR A 1 96 ? -3.927 -0.129 0.988 1.00 88.56 96 TYR A O 1
ATOM 771 N N . ALA A 1 97 ? -5.949 -0.585 1.850 1.00 90.62 97 ALA A N 1
ATOM 772 C CA . ALA A 1 97 ? -5.785 0.252 3.035 1.00 90.62 97 ALA A CA 1
ATOM 773 C C . ALA A 1 97 ? -5.060 -0.509 4.158 1.00 90.62 97 ALA A C 1
ATOM 775 O O . ALA A 1 97 ? -5.638 -1.354 4.825 1.00 90.62 97 ALA A O 1
ATOM 776 N N . GLU A 1 98 ? -3.800 -0.182 4.421 1.00 86.81 98 GLU A N 1
ATOM 777 C CA . GLU A 1 98 ? -3.022 -0.745 5.525 1.00 86.81 98 GLU A CA 1
ATOM 778 C C . GLU A 1 98 ? -3.093 0.155 6.764 1.00 86.81 98 GLU A C 1
ATOM 780 O O . GLU A 1 98 ? -3.043 1.376 6.637 1.00 86.81 98 GLU A O 1
ATOM 785 N N . THR A 1 99 ? -3.137 -0.401 7.979 1.00 88.44 99 THR A N 1
ATOM 786 C CA . THR A 1 99 ? -3.016 0.415 9.199 1.00 88.44 99 THR A CA 1
ATOM 787 C C . THR A 1 99 ? -1.667 1.147 9.245 1.00 88.44 99 THR A C 1
ATOM 789 O O . THR A 1 99 ? -0.620 0.623 8.860 1.00 88.44 99 THR A O 1
ATOM 792 N N . LYS A 1 100 ? -1.657 2.381 9.757 1.00 86.19 100 LYS A N 1
ATOM 793 C CA . LYS A 1 100 ? -0.449 3.220 9.782 1.00 86.19 100 LYS A CA 1
ATOM 794 C C . LYS A 1 100 ? 0.673 2.622 10.637 1.00 86.19 100 LYS A C 1
ATOM 796 O O . LYS A 1 100 ? 1.846 2.866 10.351 1.00 86.19 100 LYS A O 1
ATOM 801 N N . SER A 1 101 ? 0.328 1.896 11.702 1.00 83.31 101 SER A N 1
ATOM 802 C CA . SER A 1 101 ? 1.289 1.192 12.558 1.00 83.31 101 SER A CA 1
ATOM 803 C C . SER A 1 101 ? 1.953 0.044 11.810 1.00 83.31 101 SER A C 1
ATOM 805 O O . SER A 1 101 ? 3.180 0.017 11.744 1.00 83.31 101 SER A O 1
ATOM 807 N N . SER A 1 102 ? 1.164 -0.830 11.177 1.00 81.88 102 SER A N 1
ATOM 808 C CA . SER A 1 102 ? 1.695 -1.941 10.381 1.00 81.88 102 SER A CA 1
ATOM 809 C C . SER A 1 102 ? 2.559 -1.428 9.229 1.00 81.88 102 SER A C 1
ATOM 811 O O . SER A 1 102 ? 3.687 -1.888 9.052 1.00 81.88 102 SER A O 1
ATOM 813 N N . HIS A 1 103 ? 2.116 -0.357 8.561 1.00 82.81 103 HIS A N 1
ATOM 814 C CA . HIS A 1 103 ? 2.830 0.225 7.428 1.00 82.81 103 HIS A CA 1
ATOM 815 C C . HIS A 1 103 ? 4.241 0.708 7.795 1.00 82.81 103 HIS A C 1
ATOM 817 O O . HIS A 1 103 ? 5.174 0.609 6.997 1.00 82.81 103 HIS A O 1
ATOM 823 N N . LYS A 1 104 ? 4.426 1.234 9.014 1.00 82.50 104 LYS A N 1
ATOM 824 C CA . LYS A 1 104 ? 5.738 1.686 9.509 1.00 82.50 104 LYS A CA 1
ATOM 825 C C . LYS A 1 104 ? 6.693 0.536 9.817 1.00 82.50 104 LYS A C 1
ATOM 827 O O . LYS A 1 104 ? 7.903 0.742 9.784 1.00 82.50 104 LYS A O 1
ATOM 832 N N . GLU A 1 105 ? 6.164 -0.633 10.149 1.00 78.44 105 GLU A N 1
ATOM 833 C CA . GLU A 1 105 ? 6.945 -1.822 10.500 1.00 78.44 105 GLU A CA 1
ATOM 834 C C . GLU A 1 105 ? 7.162 -2.764 9.317 1.00 78.44 105 GLU A C 1
ATOM 836 O O . GLU A 1 105 ? 8.010 -3.666 9.370 1.00 78.44 105 GLU A O 1
ATOM 841 N N . HIS A 1 106 ? 6.420 -2.547 8.232 1.00 74.50 106 HIS A N 1
ATOM 842 C CA . HIS A 1 106 ? 6.615 -3.275 7.000 1.00 74.50 106 HIS A CA 1
ATOM 843 C C . HIS A 1 106 ? 8.028 -3.044 6.451 1.00 74.50 106 HIS A C 1
ATOM 845 O O . HIS A 1 106 ? 8.535 -1.923 6.379 1.00 74.50 106 HIS A O 1
ATOM 851 N N . SER A 1 107 ? 8.680 -4.131 6.036 1.00 71.94 107 SER A N 1
ATOM 852 C CA . SER A 1 107 ? 10.075 -4.087 5.588 1.00 71.94 107 SER A CA 1
ATOM 853 C C . SER A 1 107 ? 10.245 -3.389 4.241 1.00 71.94 107 SER A C 1
ATOM 855 O O . SER A 1 107 ? 11.358 -3.036 3.901 1.00 71.94 107 SER A O 1
ATOM 857 N N . GLY A 1 108 ? 9.174 -3.099 3.501 1.00 66.19 108 GLY A N 1
ATOM 858 C CA . GLY A 1 108 ? 9.216 -2.221 2.325 1.00 66.19 108 GLY A CA 1
ATOM 859 C C . GLY A 1 108 ? 9.352 -0.724 2.648 1.00 66.19 108 GLY A C 1
ATOM 860 O O . GLY A 1 108 ? 9.710 0.060 1.756 1.00 66.19 108 GLY A O 1
ATOM 861 N N . THR A 1 109 ? 9.119 -0.330 3.905 1.00 66.50 109 THR A N 1
ATOM 862 C CA . THR A 1 109 ? 8.985 1.066 4.341 1.00 66.50 109 THR A CA 1
ATOM 863 C C . THR A 1 109 ? 10.227 1.544 5.103 1.00 66.50 109 THR A C 1
ATOM 865 O O . THR A 1 109 ? 10.731 0.890 6.013 1.00 66.50 109 THR A O 1
ATOM 868 N N . GLY A 1 110 ? 10.731 2.730 4.744 1.00 62.12 110 GLY A N 1
ATOM 869 C CA . GLY A 1 110 ? 11.898 3.357 5.381 1.00 62.12 110 GLY A CA 1
ATOM 870 C C . GLY A 1 110 ? 13.257 3.015 4.737 1.00 62.12 110 GLY A C 1
ATOM 871 O O . GLY A 1 110 ? 13.301 2.395 3.675 1.00 62.12 110 GLY A O 1
ATOM 872 N N . PRO A 1 111 ? 14.380 3.475 5.329 1.00 51.53 111 PRO A N 1
ATOM 873 C CA . PRO A 1 111 ? 15.717 3.361 4.731 1.00 51.53 111 PRO A CA 1
ATOM 874 C C . PRO A 1 111 ? 16.602 2.230 5.307 1.00 51.53 111 PRO A C 1
ATO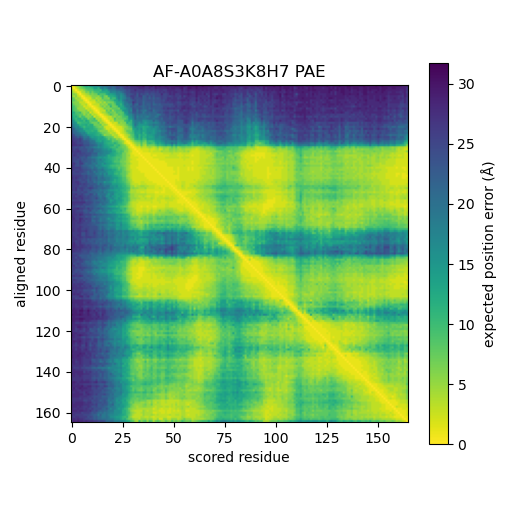M 876 O O . PRO A 1 111 ? 17.822 2.294 5.187 1.00 51.53 111 PRO A O 1
ATOM 879 N N . SER A 1 112 ? 16.045 1.214 5.976 1.00 62.22 112 SER A N 1
ATOM 880 C CA . SER A 1 112 ? 16.861 0.189 6.654 1.00 62.22 112 SER A CA 1
ATOM 881 C C . SER A 1 112 ? 17.489 -0.838 5.693 1.00 62.22 112 SER A C 1
ATOM 883 O O . SER A 1 112 ? 16.985 -1.079 4.599 1.00 62.22 112 SER A O 1
ATOM 885 N N . ALA A 1 113 ? 18.564 -1.514 6.116 1.00 59.34 113 ALA A N 1
ATOM 886 C CA . ALA A 1 113 ? 19.195 -2.589 5.335 1.00 59.34 113 ALA A CA 1
ATOM 887 C C . ALA A 1 113 ? 18.229 -3.750 5.017 1.00 59.34 113 ALA A C 1
ATOM 889 O O . ALA A 1 113 ? 18.307 -4.354 3.949 1.00 59.34 113 ALA A O 1
ATOM 890 N N . ARG A 1 114 ? 17.263 -4.010 5.908 1.00 65.31 114 ARG A N 1
ATOM 891 C CA . ARG A 1 114 ? 16.198 -5.000 5.694 1.00 65.31 114 ARG A CA 1
ATOM 892 C C . ARG A 1 114 ? 15.294 -4.620 4.517 1.00 65.31 114 ARG A C 1
ATOM 894 O O . ARG A 1 114 ? 14.878 -5.495 3.767 1.00 65.31 114 ARG A O 1
ATOM 901 N N . VAL A 1 115 ? 15.068 -3.321 4.312 1.00 67.50 115 VAL A N 1
ATOM 902 C CA . VAL A 1 115 ? 14.308 -2.799 3.167 1.00 67.50 115 VAL A CA 1
ATOM 903 C C . VAL A 1 115 ? 15.029 -3.057 1.854 1.00 67.50 115 VAL A C 1
ATOM 905 O O . VAL A 1 115 ? 14.396 -3.396 0.858 1.00 67.50 115 VAL A O 1
ATOM 908 N N . VAL A 1 116 ? 16.355 -2.932 1.847 1.00 68.75 116 VAL A N 1
ATOM 909 C CA . VAL A 1 116 ? 17.165 -3.195 0.652 1.00 68.75 116 VAL A CA 1
ATOM 910 C C . VAL A 1 116 ? 17.090 -4.669 0.259 1.00 68.75 116 VAL A C 1
ATOM 912 O O . VAL A 1 116 ? 16.867 -4.968 -0.911 1.00 68.75 116 VAL A O 1
ATOM 915 N N . GLN A 1 117 ? 17.220 -5.581 1.227 1.00 76.12 117 GLN A N 1
ATOM 916 C CA . GLN A 1 117 ? 17.153 -7.020 0.964 1.00 76.12 117 GLN A CA 1
ATOM 917 C C . GLN A 1 117 ? 15.766 -7.449 0.463 1.00 76.12 117 GLN A C 1
ATOM 919 O O . GLN A 1 117 ? 15.667 -8.084 -0.582 1.00 76.12 117 GLN A O 1
ATOM 924 N N . TYR A 1 118 ? 14.702 -7.013 1.141 1.00 78.12 118 TYR A N 1
ATOM 925 C CA . TYR A 1 118 ? 13.323 -7.288 0.733 1.00 78.12 118 TYR A CA 1
ATOM 926 C C . TYR A 1 118 ? 13.021 -6.766 -0.683 1.00 78.12 118 TYR A C 1
ATOM 928 O O . TYR A 1 118 ? 12.472 -7.481 -1.518 1.00 78.12 118 TYR A O 1
ATOM 936 N N . ARG A 1 119 ? 13.443 -5.534 -1.008 1.00 75.94 119 ARG A N 1
ATOM 937 C CA . ARG A 1 119 ? 13.278 -4.992 -2.368 1.00 75.94 119 ARG A CA 1
ATOM 938 C C . ARG A 1 119 ? 14.040 -5.808 -3.405 1.00 75.94 119 ARG A C 1
ATOM 940 O O . ARG A 1 119 ? 13.498 -6.042 -4.478 1.00 75.94 119 ARG A O 1
ATOM 947 N N . LYS A 1 120 ? 15.252 -6.266 -3.082 1.00 79.31 120 LYS A N 1
ATOM 948 C CA . LYS A 1 120 ? 16.062 -7.098 -3.976 1.00 79.31 120 LYS A CA 1
ATOM 949 C C . LYS A 1 120 ? 15.400 -8.446 -4.266 1.00 79.31 120 LYS A C 1
ATOM 951 O O . LYS A 1 120 ? 15.396 -8.868 -5.413 1.00 79.31 120 LYS A O 1
ATOM 956 N N . GLU A 1 121 ? 14.809 -9.094 -3.267 1.00 80.62 121 GLU A N 1
ATOM 957 C CA . GLU A 1 121 ? 14.080 -10.360 -3.447 1.00 80.62 121 GLU A CA 1
ATOM 958 C C . GLU A 1 121 ? 12.869 -10.198 -4.371 1.00 80.62 121 GLU A C 1
ATOM 960 O O . GLU A 1 121 ? 12.668 -10.998 -5.285 1.00 80.62 121 GLU A O 1
ATOM 965 N N . LEU A 1 122 ? 12.110 -9.112 -4.202 1.00 80.06 122 LEU A N 1
ATOM 966 C CA . LEU A 1 122 ? 11.013 -8.787 -5.111 1.00 80.06 122 LEU A CA 1
ATOM 967 C C . LEU A 1 122 ? 11.502 -8.463 -6.528 1.00 80.06 122 LEU A C 1
ATOM 969 O O . LEU A 1 122 ? 10.855 -8.841 -7.503 1.00 80.06 122 LEU A O 1
ATOM 973 N N . GLU A 1 123 ? 12.635 -7.773 -6.663 1.00 80.06 123 GLU A N 1
ATOM 974 C CA . GLU A 1 123 ? 13.236 -7.489 -7.967 1.00 80.06 123 GLU A CA 1
ATOM 975 C C . GLU A 1 123 ? 13.683 -8.765 -8.686 1.00 80.06 123 GLU A C 1
ATOM 977 O O . GLU A 1 123 ? 13.395 -8.900 -9.873 1.00 80.06 123 GLU A O 1
ATOM 982 N N . VAL A 1 124 ? 14.314 -9.713 -7.985 1.00 81.25 124 VAL A N 1
ATOM 983 C CA . VAL A 1 124 ? 14.691 -11.023 -8.547 1.00 81.25 124 VAL A CA 1
ATOM 984 C C . VAL A 1 124 ? 13.446 -11.760 -9.044 1.00 81.25 124 VAL A C 1
ATOM 986 O O . VAL A 1 124 ? 13.385 -12.141 -10.214 1.00 81.25 124 VAL A O 1
ATOM 989 N N . ALA A 1 125 ? 12.405 -11.859 -8.212 1.00 79.50 125 ALA A N 1
ATOM 990 C CA . ALA A 1 125 ? 11.161 -12.531 -8.584 1.00 79.50 125 ALA A CA 1
ATOM 991 C C . ALA A 1 125 ? 10.475 -11.888 -9.809 1.00 79.50 125 ALA A C 1
ATOM 993 O O . ALA A 1 125 ? 9.935 -12.583 -10.674 1.00 79.50 125 ALA A O 1
ATOM 994 N N . LEU A 1 126 ? 10.498 -10.554 -9.912 1.00 77.12 126 LEU A N 1
ATOM 995 C CA . LEU A 1 126 ? 9.883 -9.829 -11.027 1.00 77.12 126 LEU A CA 1
ATOM 996 C C . LEU A 1 126 ? 10.699 -9.891 -12.317 1.00 77.12 126 LEU A C 1
ATOM 998 O O . LEU A 1 126 ? 10.118 -9.990 -13.398 1.00 77.12 126 LEU A O 1
ATOM 1002 N N . LYS A 1 127 ? 12.024 -9.779 -12.220 1.00 76.25 127 LYS A N 1
ATOM 1003 C CA . LYS A 1 127 ? 12.896 -9.523 -13.374 1.00 76.25 127 LYS A CA 1
ATOM 1004 C C . LYS A 1 127 ? 13.603 -10.780 -13.860 1.00 76.25 127 LYS A C 1
ATOM 1006 O O . LYS A 1 127 ? 13.626 -11.031 -15.064 1.00 76.25 127 LYS A O 1
ATOM 1011 N N . GLU A 1 128 ? 14.172 -11.549 -12.938 1.00 78.25 128 GLU A N 1
ATOM 1012 C CA . GLU A 1 128 ? 14.948 -12.749 -13.257 1.00 78.25 128 GLU A CA 1
ATOM 1013 C C . GLU A 1 128 ? 14.003 -13.929 -13.488 1.00 78.25 128 GLU A C 1
ATOM 1015 O O . GLU A 1 128 ? 13.997 -14.514 -14.572 1.00 78.25 128 GLU A O 1
ATOM 1020 N N . ASP A 1 129 ? 13.111 -14.182 -12.529 1.00 76.44 129 ASP A N 1
ATOM 1021 C CA . ASP A 1 129 ? 12.165 -15.303 -12.594 1.00 76.44 129 ASP A CA 1
ATOM 1022 C C . ASP A 1 129 ? 10.942 -15.004 -13.473 1.00 76.44 129 ASP A C 1
ATOM 1024 O O . ASP A 1 129 ? 10.191 -15.913 -13.833 1.00 76.44 129 ASP A O 1
ATOM 1028 N N . LYS A 1 130 ? 10.715 -13.723 -13.807 1.00 75.50 130 LYS A N 1
ATOM 1029 C CA . LYS A 1 130 ? 9.537 -13.228 -14.546 1.00 75.50 130 LYS A CA 1
ATOM 1030 C C . LYS A 1 130 ? 8.217 -13.722 -13.946 1.00 75.50 130 LYS A C 1
ATOM 1032 O O . LYS A 1 130 ? 7.248 -13.968 -14.666 1.00 75.50 130 LYS A O 1
ATOM 1037 N N . SER A 1 131 ? 8.179 -13.853 -12.621 1.00 79.12 131 SER A N 1
ATOM 1038 C CA . SER A 1 131 ? 7.050 -14.395 -11.874 1.00 79.12 131 SER A CA 1
ATOM 1039 C C . SER A 1 131 ? 6.446 -13.318 -10.966 1.00 79.12 131 SER A C 1
ATOM 1041 O O . SER A 1 131 ? 6.751 -13.251 -9.771 1.00 79.12 131 SER A O 1
ATOM 1043 N N . PRO A 1 132 ? 5.547 -12.462 -11.491 1.00 74.12 132 PRO A N 1
ATOM 1044 C CA . PRO A 1 132 ? 4.854 -11.464 -10.673 1.00 74.12 132 PRO A CA 1
ATOM 1045 C C . PRO A 1 132 ? 4.009 -12.100 -9.561 1.00 74.12 132 PRO A C 1
ATOM 1047 O O . PRO A 1 132 ? 3.815 -11.488 -8.514 1.00 74.12 132 PRO A O 1
ATOM 1050 N N . GLY A 1 133 ? 3.561 -13.347 -9.753 1.00 74.56 133 GLY A N 1
ATOM 1051 C CA . GLY A 1 133 ? 2.898 -14.131 -8.713 1.00 74.56 133 GLY A CA 1
ATOM 1052 C C . GLY A 1 133 ? 3.814 -14.428 -7.523 1.00 74.56 133 GLY A C 1
ATOM 1053 O O . GLY A 1 133 ? 3.383 -14.270 -6.384 1.00 74.56 133 GLY A O 1
ATOM 1054 N N . ASN A 1 134 ? 5.085 -14.771 -7.765 1.00 78.56 134 ASN A N 1
ATOM 1055 C CA . ASN A 1 134 ? 6.053 -14.998 -6.686 1.00 78.56 134 ASN A CA 1
ATOM 1056 C C . ASN A 1 134 ? 6.338 -13.703 -5.923 1.00 78.56 134 ASN A C 1
ATOM 1058 O O . ASN A 1 134 ? 6.349 -13.711 -4.697 1.00 78.56 134 ASN A O 1
ATOM 1062 N N . ALA A 1 135 ? 6.511 -12.582 -6.627 1.00 79.38 135 ALA A N 1
ATOM 1063 C CA . ALA A 1 135 ? 6.717 -11.284 -5.986 1.00 79.38 135 ALA A CA 1
ATOM 1064 C C . ALA A 1 135 ? 5.527 -10.896 -5.091 1.00 79.38 135 ALA A C 1
ATOM 1066 O O . ALA A 1 135 ? 5.712 -10.453 -3.961 1.00 79.38 135 ALA A O 1
ATOM 1067 N N . PHE A 1 136 ? 4.299 -11.139 -5.556 1.00 78.94 136 PHE A N 1
ATOM 1068 C CA . PHE A 1 136 ? 3.097 -10.940 -4.750 1.00 78.94 136 PHE A CA 1
ATOM 1069 C C . PHE A 1 136 ? 3.054 -11.868 -3.525 1.00 78.94 136 PHE A C 1
ATOM 1071 O O . PHE A 1 136 ? 2.775 -11.411 -2.420 1.00 78.94 136 PHE A O 1
ATOM 1078 N N . GLN A 1 137 ? 3.384 -13.153 -3.683 1.00 79.88 137 GLN A N 1
ATOM 1079 C CA . GLN A 1 137 ? 3.437 -14.103 -2.566 1.00 79.88 137 GLN A CA 1
ATOM 1080 C C . GLN A 1 137 ? 4.505 -13.738 -1.527 1.00 79.88 137 GLN A C 1
ATOM 1082 O O . GLN A 1 137 ? 4.225 -13.826 -0.336 1.00 79.88 137 GLN A O 1
ATOM 1087 N N . ILE A 1 138 ? 5.692 -13.289 -1.952 1.00 82.31 138 ILE A N 1
ATOM 1088 C CA . ILE A 1 138 ? 6.748 -12.802 -1.050 1.00 82.31 138 ILE A CA 1
ATOM 1089 C C . ILE A 1 138 ? 6.222 -11.633 -0.213 1.00 82.31 138 ILE A C 1
ATOM 1091 O O . ILE A 1 138 ? 6.380 -11.637 1.007 1.00 82.31 138 ILE A O 1
ATOM 1095 N N . SER A 1 139 ? 5.539 -10.668 -0.841 1.00 78.56 139 SER A N 1
ATOM 1096 C CA . SER A 1 139 ? 4.893 -9.576 -0.109 1.00 78.56 139 SER A CA 1
ATOM 1097 C C . SER A 1 139 ? 3.877 -10.090 0.910 1.00 78.56 139 SER A C 1
ATOM 1099 O O . SER A 1 139 ? 3.942 -9.705 2.074 1.00 78.56 139 SER A O 1
ATOM 1101 N N . LEU A 1 140 ? 2.971 -10.988 0.510 1.00 77.44 140 LEU A N 1
ATOM 1102 C CA . LEU A 1 140 ? 1.948 -11.528 1.411 1.00 77.44 140 LEU A CA 1
ATOM 1103 C C . LEU A 1 140 ? 2.544 -12.286 2.604 1.00 77.44 140 LEU A C 1
ATOM 1105 O O . LEU A 1 140 ? 2.077 -12.114 3.728 1.00 77.44 140 LEU A O 1
ATOM 1109 N N . VAL A 1 141 ? 3.571 -13.111 2.378 1.00 80.44 141 VAL A N 1
ATOM 1110 C CA . VAL A 1 141 ? 4.240 -13.868 3.447 1.00 80.44 141 VAL A CA 1
ATOM 1111 C C . VAL A 1 141 ? 4.931 -12.926 4.430 1.00 80.44 141 VAL A C 1
ATOM 1113 O O . VAL A 1 141 ? 4.813 -13.127 5.638 1.00 80.44 141 VAL A O 1
ATOM 1116 N N . GLU A 1 142 ? 5.597 -11.877 3.942 1.00 80.06 142 GLU A N 1
ATOM 1117 C CA . GLU A 1 142 ? 6.258 -10.907 4.820 1.00 80.06 142 GLU A CA 1
ATOM 1118 C C . GLU A 1 142 ? 5.241 -10.167 5.700 1.00 80.06 142 GLU A C 1
ATOM 1120 O O . GLU A 1 142 ? 5.508 -9.961 6.885 1.00 80.06 142 GLU A O 1
ATOM 1125 N N . TYR A 1 143 ? 4.060 -9.833 5.163 1.00 73.56 143 TYR A N 1
ATOM 1126 C CA . TYR A 1 143 ? 2.944 -9.273 5.933 1.00 73.56 143 TYR A CA 1
ATOM 1127 C C . TYR A 1 143 ? 2.378 -10.261 6.960 1.00 73.56 143 TYR A C 1
ATOM 1129 O O . TYR A 1 143 ? 2.201 -9.899 8.125 1.00 73.56 143 TYR A O 1
ATOM 1137 N N . ALA A 1 144 ? 2.153 -11.516 6.563 1.00 74.50 144 ALA A N 1
ATOM 1138 C CA . ALA A 1 144 ? 1.594 -12.557 7.426 1.00 74.50 144 ALA A CA 1
ATOM 1139 C C . ALA A 1 144 ? 2.480 -12.893 8.639 1.00 74.50 144 ALA A C 1
ATOM 1141 O O . ALA A 1 144 ? 1.990 -13.440 9.622 1.00 74.50 144 ALA A O 1
ATOM 1142 N N . GLN A 1 145 ? 3.775 -12.570 8.590 1.00 80.19 145 GLN A N 1
ATOM 1143 C CA . GLN A 1 145 ? 4.723 -12.807 9.682 1.00 80.19 145 GLN A CA 1
ATOM 1144 C C . GLN A 1 145 ? 4.904 -11.606 10.625 1.00 80.19 145 GLN A C 1
ATOM 1146 O O . GLN A 1 145 ? 5.684 -11.696 11.576 1.00 80.19 145 GLN A O 1
ATOM 1151 N N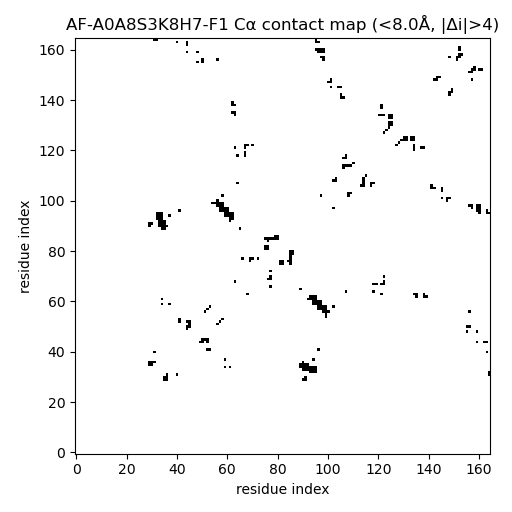 . LYS A 1 146 ? 4.230 -10.469 10.394 1.00 78.12 146 LYS A N 1
ATOM 1152 C CA . LYS A 1 146 ? 4.348 -9.297 11.277 1.00 78.12 146 LYS A CA 1
ATOM 1153 C C . LYS A 1 146 ? 3.403 -9.422 12.475 1.00 78.12 146 LYS A C 1
ATOM 1155 O O . LYS A 1 146 ? 2.191 -9.433 12.261 1.00 78.12 146 LYS A O 1
ATOM 1160 N N . PRO A 1 147 ? 3.919 -9.404 13.724 1.00 78.88 147 PRO A N 1
ATOM 1161 C CA . PRO A 1 147 ? 3.084 -9.465 14.924 1.00 78.88 147 PRO A CA 1
ATOM 1162 C C . PRO A 1 147 ? 1.978 -8.413 14.915 1.00 78.88 147 PRO A C 1
ATOM 1164 O O . PRO A 1 147 ? 0.819 -8.750 15.083 1.00 78.88 147 PRO A O 1
ATOM 1167 N N . ASN A 1 148 ? 2.291 -7.167 14.552 1.00 76.38 148 ASN A N 1
ATOM 1168 C CA . ASN A 1 148 ? 1.283 -6.111 14.508 1.00 76.38 148 ASN A CA 1
ATOM 1169 C C . ASN A 1 148 ? 0.205 -6.307 13.439 1.00 76.38 148 ASN A C 1
ATOM 1171 O O . ASN A 1 148 ? -0.911 -5.833 13.627 1.00 76.38 148 ASN A O 1
ATOM 1175 N N . PHE A 1 149 ? 0.485 -7.007 12.339 1.00 75.81 149 PHE A N 1
ATOM 1176 C CA . PHE A 1 149 ? -0.548 -7.327 11.354 1.00 75.81 149 PHE A CA 1
ATOM 1177 C C . PHE A 1 149 ? -1.490 -8.415 11.886 1.00 75.81 149 PHE A C 1
ATOM 1179 O O . PHE A 1 149 ? -2.703 -8.300 11.743 1.00 75.81 149 PHE A O 1
ATOM 1186 N N . ILE A 1 150 ? -0.938 -9.414 12.581 1.00 79.25 150 ILE A N 1
ATOM 1187 C CA . ILE A 1 150 ? -1.694 -10.491 13.235 1.00 79.25 150 ILE A CA 1
ATOM 1188 C C . ILE A 1 150 ? -2.530 -9.936 14.398 1.00 79.25 150 ILE A C 1
ATOM 1190 O O . ILE A 1 150 ? -3.746 -10.113 14.439 1.00 79.25 150 ILE A O 1
ATOM 1194 N N . ASP A 1 151 ? -1.891 -9.217 15.318 1.00 81.06 151 ASP A N 1
ATOM 1195 C CA . ASP A 1 151 ? -2.487 -8.749 16.570 1.00 81.06 151 ASP A CA 1
ATOM 1196 C C . ASP A 1 151 ? -3.592 -7.714 16.326 1.00 81.06 151 ASP A C 1
ATOM 1198 O O . ASP A 1 151 ? -4.578 -7.648 17.065 1.00 81.06 151 ASP A O 1
ATOM 1202 N N . THR A 1 152 ? -3.458 -6.905 15.268 1.00 79.56 152 THR A N 1
ATOM 1203 C CA . THR A 1 152 ? -4.449 -5.873 14.948 1.00 79.56 152 THR A CA 1
ATOM 1204 C C . THR A 1 152 ? -5.575 -6.360 14.047 1.00 79.56 152 THR A C 1
ATOM 1206 O O . THR A 1 152 ? -6.610 -5.691 14.024 1.00 79.56 152 THR A O 1
ATOM 1209 N N . ALA A 1 153 ? -5.458 -7.520 13.386 1.00 78.88 153 ALA A N 1
ATOM 1210 C CA . ALA A 1 153 ? -6.456 -8.030 12.435 1.00 78.88 153 ALA A CA 1
ATOM 1211 C C . ALA A 1 153 ? -7.878 -8.118 13.025 1.00 78.88 153 ALA A C 1
ATOM 1213 O O . ALA A 1 153 ? -8.868 -7.880 12.338 1.00 78.88 153 ALA A O 1
ATOM 1214 N N . HIS A 1 154 ? -7.997 -8.398 14.326 1.00 80.50 154 HIS A N 1
ATOM 1215 C CA . HIS A 1 154 ? -9.287 -8.506 15.018 1.00 80.50 154 HIS A CA 1
ATOM 1216 C C . HIS A 1 154 ? -9.855 -7.166 15.514 1.00 80.50 154 HIS A C 1
ATOM 1218 O O . HIS A 1 154 ? -11.009 -7.095 15.953 1.00 80.50 154 HIS A O 1
ATOM 1224 N N . THR A 1 155 ? -9.062 -6.097 15.472 1.00 83.44 155 THR A N 1
ATOM 1225 C CA . THR A 1 155 ? -9.484 -4.762 15.908 1.00 83.44 155 THR A CA 1
ATOM 1226 C C . THR A 1 155 ? -10.341 -4.086 14.833 1.00 83.44 155 THR A C 1
ATOM 1228 O O . THR A 1 155 ? -10.207 -4.408 13.652 1.00 83.44 155 THR A O 1
ATOM 1231 N N . PRO A 1 156 ? -11.192 -3.103 15.189 1.00 81.75 156 PRO A N 1
ATOM 1232 C CA . PRO A 1 156 ? -11.933 -2.325 14.193 1.00 81.75 156 PRO A CA 1
ATOM 1233 C C . PRO A 1 156 ? -11.035 -1.693 13.120 1.00 81.75 156 PRO A C 1
ATOM 1235 O O . PRO A 1 156 ? -11.427 -1.625 11.965 1.00 81.75 156 PRO A O 1
ATOM 1238 N N . VAL A 1 157 ? -9.822 -1.275 13.496 1.00 81.25 157 VAL A N 1
ATOM 1239 C CA . VAL A 1 157 ? -8.842 -0.659 12.590 1.00 81.25 157 VAL A CA 1
ATOM 1240 C C . VAL A 1 157 ? -8.187 -1.700 11.676 1.00 81.25 157 VAL A C 1
ATOM 1242 O O . VAL A 1 157 ? -8.019 -1.442 10.495 1.00 81.25 157 VAL A O 1
ATOM 1245 N N . GLY A 1 158 ? -7.854 -2.892 12.176 1.00 82.00 158 GLY A N 1
ATOM 1246 C CA . GLY A 1 158 ? -7.280 -3.948 11.330 1.00 82.00 158 GLY A CA 1
ATOM 1247 C C . GLY A 1 158 ? -8.290 -4.608 10.391 1.00 82.00 158 GLY A C 1
ATOM 1248 O O . GLY A 1 158 ? -7.907 -5.039 9.305 1.00 82.00 158 GLY A O 1
ATOM 1249 N N . ARG A 1 159 ? -9.583 -4.620 10.747 1.00 86.12 159 ARG A N 1
ATOM 1250 C CA . ARG A 1 159 ? -10.644 -5.100 9.846 1.00 86.12 159 ARG A CA 1
ATOM 1251 C C . ARG A 1 159 ? -10.726 -4.291 8.555 1.00 86.12 159 ARG A C 1
ATOM 1253 O O . ARG A 1 159 ? -10.861 -4.891 7.502 1.00 86.12 159 ARG A O 1
ATOM 1260 N N . VAL A 1 160 ? -10.477 -2.980 8.606 1.00 86.94 160 VAL A N 1
ATOM 1261 C CA . VAL A 1 160 ? -10.377 -2.137 7.399 1.00 86.94 160 VAL A CA 1
ATOM 1262 C C . VAL A 1 160 ? -9.349 -2.667 6.400 1.00 86.94 160 VAL A C 1
ATOM 1264 O O . VAL A 1 160 ? -9.584 -2.595 5.201 1.00 86.94 160 VAL A O 1
ATOM 1267 N N . ALA A 1 161 ? -8.226 -3.214 6.874 1.00 83.81 161 ALA A N 1
ATOM 1268 C CA . ALA A 1 161 ? -7.217 -3.793 5.992 1.00 83.81 161 ALA A CA 1
ATOM 1269 C C . ALA A 1 161 ? -7.641 -5.142 5.396 1.00 83.81 161 ALA A C 1
ATOM 1271 O O . ALA A 1 161 ? -7.213 -5.470 4.296 1.00 83.81 161 ALA A O 1
ATOM 1272 N N . SER A 1 162 ? -8.478 -5.903 6.106 1.00 82.25 162 SER A N 1
ATOM 1273 C CA . SER A 1 162 ? -9.017 -7.188 5.631 1.00 82.25 162 SER A CA 1
ATOM 1274 C C . SER A 1 162 ? -10.183 -7.006 4.662 1.00 82.25 162 SER A C 1
ATOM 1276 O O . SER A 1 162 ? -10.339 -7.795 3.738 1.00 82.25 162 SER A O 1
ATOM 1278 N N . ASP A 1 163 ? -10.981 -5.963 4.886 1.00 86.56 163 ASP A N 1
ATOM 1279 C CA . ASP A 1 163 ? -12.180 -5.647 4.117 1.00 86.56 163 ASP A CA 1
ATOM 1280 C C . ASP A 1 163 ? -11.890 -4.658 2.982 1.00 86.56 163 ASP A C 1
ATOM 1282 O O . ASP A 1 163 ? -12.795 -4.327 2.214 1.00 86.56 163 ASP A O 1
ATOM 1286 N N . SER A 1 164 ? -10.646 -4.177 2.856 1.00 82.94 164 SER A N 1
ATOM 1287 C CA . SER A 1 164 ? -10.186 -3.477 1.657 1.00 82.94 164 SER A CA 1
ATOM 1288 C C . SER A 1 164 ? -10.200 -4.452 0.479 1.00 82.94 164 SER A C 1
ATOM 1290 O O . SER A 1 164 ? -9.826 -5.608 0.650 1.00 82.94 164 SER A O 1
ATOM 1292 N N . TYR A 1 165 ? -10.674 -3.984 -0.679 1.00 77.56 165 TYR A N 1
ATOM 1293 C CA . TYR A 1 165 ? -10.903 -4.804 -1.879 1.00 77.56 165 TYR A CA 1
ATOM 1294 C C . TYR A 1 165 ? -9.827 -5.841 -2.227 1.00 77.56 165 TYR A C 1
ATOM 1296 O O . TYR A 1 165 ? -8.622 -5.507 -2.167 1.00 77.56 165 TYR A O 1
#

Organism: NCBI:txid392030

Foldseek 3Di:
DPVVVVVVVVVVVVVVVVVVVVVVVVVPPQDAQAPLCVVVLQVVLCVVLVDHQDLQFWDKAALFHLCLVCVPPDPCLNPCPRDPVVVVCRSNGGIAIGTNVLQCVQLCDDDDPSNVVLSVVLNCCCPVVVHNVVSSVSSVVSLVPDPCLVVCCPPSSSVRRVPRD